Protein 4K78 (pdb70)

B-factor: mean 17.23, std 12.39, range [3.49, 92.91]

Structure (mmCIF, N/CA/C/O backbone):
data_4K78
#
_entry.id   4K78
#
_cell.length_a   61.821
_cell.length_b   61.821
_cell.length_c   97.446
_cell.angle_alpha   90.00
_cell.angle_beta   90.00
_cell.angle_gamma   120.00
#
_symmetry.space_group_name_H-M   'P 63 2 2'
#
loop_
_entity.id
_entity.type
_entity.pdbx_description
1 polymer 'Golgi-associated PDZ and coiled-coil motif-containing protein'
2 polymer 'iCAL36-QDTRL peptide'
3 water water
#
loop_
_atom_site.group_PDB
_atom_site.id
_atom_site.type_symbol
_atom_site.label_atom_id
_atom_site.label_alt_id
_atom_site.label_comp_id
_atom_site.label_asym_id
_atom_site.label_entity_id
_atom_site.label_seq_id
_atom_site.pdbx_PDB_ins_code
_atom_site.Cartn_x
_atom_site.Cartn_y
_atom_site.Cartn_z
_atom_site.occupancy
_atom_site.B_iso_or_equiv
_atom_site.auth_seq_id
_atom_site.auth_comp_id
_atom_site.auth_asym_id
_atom_site.auth_atom_id
_atom_site.pdbx_PDB_model_num
ATOM 1 N N . GLY A 1 1 ? 10.560 40.482 32.142 1.00 9.24 284 GLY A N 1
ATOM 2 C CA . GLY A 1 1 ? 9.472 39.828 31.434 1.00 9.07 284 GLY A CA 1
ATOM 3 C C . GLY A 1 1 ? 8.398 39.303 32.375 1.00 6.41 284 GLY A C 1
ATOM 4 O O . GLY A 1 1 ? 8.539 39.382 33.600 1.00 6.16 284 GLY A O 1
ATOM 5 N N . PRO A 1 2 ? 7.316 38.752 31.810 1.00 6.86 285 PRO A N 1
ATOM 6 C CA . PRO A 1 2 ? 6.191 38.320 32.639 1.00 5.06 285 PRO A CA 1
ATOM 7 C C . PRO A 1 2 ? 6.501 37.031 33.381 1.00 8.16 285 PRO A C 1
ATOM 8 O O . PRO A 1 2 ? 7.044 36.083 32.799 1.00 7.64 285 PRO A O 1
ATOM 12 N N . ILE A 1 3 ? 6.168 37.017 34.661 1.00 4.36 286 ILE A N 1
ATOM 13 C CA . ILE A 1 3 ? 6.265 35.814 35.473 1.00 4.74 286 ILE A CA 1
ATOM 14 C C . ILE A 1 3 ? 4.959 35.058 35.334 1.00 6.62 286 ILE A C 1
ATOM 15 O O . ILE A 1 3 ? 3.910 35.532 35.787 1.00 6.55 286 ILE A O 1
ATOM 20 N N . ARG A 1 4 ? 5.009 33.882 34.717 1.00 4.95 287 ARG A N 1
ATOM 21 C CA . ARG A 1 4 ? 3.797 33.077 34.553 1.00 5.18 287 ARG A CA 1
ATOM 22 C C . ARG A 1 4 ? 3.684 32.008 35.629 1.00 10.34 287 ARG A C 1
ATOM 23 O O . ARG A 1 4 ? 4.677 31.394 36.000 1.00 6.85 287 ARG A O 1
ATOM 31 N N . LYS A 1 5 ? 2.470 31.796 36.134 1.00 5.59 288 LYS A N 1
ATOM 32 C CA . LYS A 1 5 ? 2.227 30.698 37.060 1.00 3.91 288 LYS A CA 1
ATOM 33 C C . LYS A 1 5 ? 1.648 29.577 36.224 1.00 9.14 288 LYS A C 1
ATOM 34 O O . LYS A 1 5 ? 0.631 29.766 35.554 1.00 11.50 288 LYS A O 1
ATOM 40 N N . VAL A 1 6 ? 2.297 28.415 36.247 1.00 5.27 289 VAL A N 1
ATOM 41 C CA . VAL A 1 6 ? 1.938 27.334 35.327 1.00 6.45 289 VAL A CA 1
ATOM 42 C C . VAL A 1 6 ? 1.605 26.061 36.082 1.00 5.61 289 VAL A C 1
ATOM 43 O O . VAL A 1 6 ? 2.379 25.610 36.926 1.00 6.18 289 VAL A O 1
ATOM 47 N N . LEU A 1 7 ? 0.447 25.484 35.767 1.00 6.24 290 LEU A N 1
ATOM 48 C CA . LEU A 1 7 ? -0.034 24.295 36.443 1.00 7.87 290 LEU A CA 1
ATOM 49 C C . LEU A 1 7 ? 0.313 23.021 35.665 1.00 7.82 290 LEU A C 1
ATOM 50 O O . LEU A 1 7 ? 0.251 22.982 34.435 1.00 8.35 290 LEU A O 1
ATOM 55 N N . LEU A 1 8 ? 0.680 21.985 36.411 1.00 6.53 291 LEU A N 1
ATOM 56 C CA . LEU A 1 8 ? 1.020 20.696 35.831 1.00 8.69 291 LEU A CA 1
ATOM 57 C C . LEU A 1 8 ? 0.457 19.664 36.794 1.00 9.15 291 LEU A C 1
ATOM 58 O O . LEU A 1 8 ? 0.629 19.790 38.016 1.00 10.39 291 LEU A O 1
ATOM 63 N N . LEU A 1 9 ? -0.207 18.644 36.257 1.00 10.96 292 LEU A N 1
ATOM 64 C CA . LEU A 1 9 ? -0.708 17.558 37.082 1.00 13.97 292 LEU A CA 1
ATOM 65 C C . LEU A 1 9 ? 0.060 16.295 36.717 1.00 19.33 292 LEU A C 1
ATOM 66 O O . LEU A 1 9 ? 0.204 15.953 35.540 1.00 18.14 292 LEU A O 1
ATOM 71 N N . LYS A 1 10 ? 0.547 15.608 37.745 1.00 19.03 2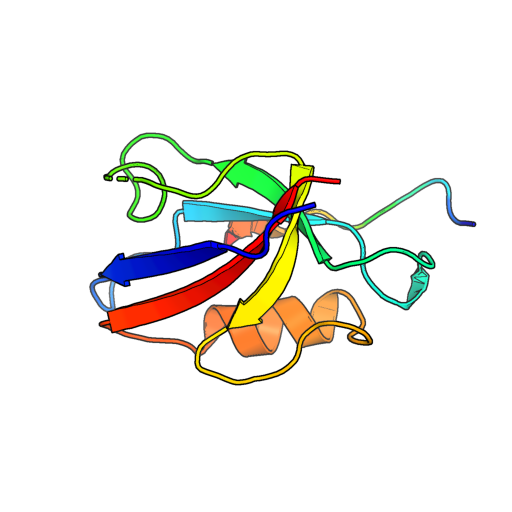93 LYS A N 1
ATOM 72 C CA . LYS A 1 10 ? 1.487 14.501 37.606 1.00 22.53 293 LYS A CA 1
ATOM 73 C C . LYS A 1 10 ? 0.932 13.316 38.416 1.00 25.47 293 LYS A C 1
ATOM 74 O O . LYS A 1 10 ? 0.477 13.507 39.544 1.00 20.10 293 LYS A O 1
ATOM 80 N N . GLU A 1 11 ? 0.941 12.112 37.845 1.00 19.90 294 GLU A N 1
ATOM 81 C CA . GLU A 1 11 ? 0.690 10.902 38.633 1.00 22.18 294 GLU A CA 1
ATOM 82 C C . GLU A 1 11 ? 1.981 10.516 39.345 1.00 23.70 294 GLU A C 1
ATOM 83 O O . GLU A 1 11 ? 3.061 10.920 38.927 1.00 21.41 294 GLU A O 1
ATOM 89 N N . ASP A 1 12 ? 1.887 9.720 40.408 1.00 21.47 295 ASP A N 1
ATOM 90 C CA . ASP A 1 12 ? 3.087 9.378 41.167 1.00 28.05 295 ASP A CA 1
ATOM 91 C C . ASP A 1 12 ? 4.091 8.566 40.352 1.00 20.65 295 ASP A C 1
ATOM 92 O O . ASP A 1 12 ? 5.287 8.634 40.603 1.00 31.17 295 ASP A O 1
ATOM 97 N N . HIS A 1 13 ? 3.608 7.810 39.371 1.00 21.98 296 HIS A N 1
ATOM 98 C CA . HIS A 1 13 ? 4.497 6.969 38.567 1.00 34.23 296 HIS A CA 1
ATOM 99 C C . HIS A 1 13 ? 5.132 7.725 37.398 1.00 34.84 296 HIS A C 1
ATOM 100 O O . HIS A 1 13 ? 5.872 7.143 36.603 1.00 33.37 296 HIS A O 1
ATOM 107 N N . GLU A 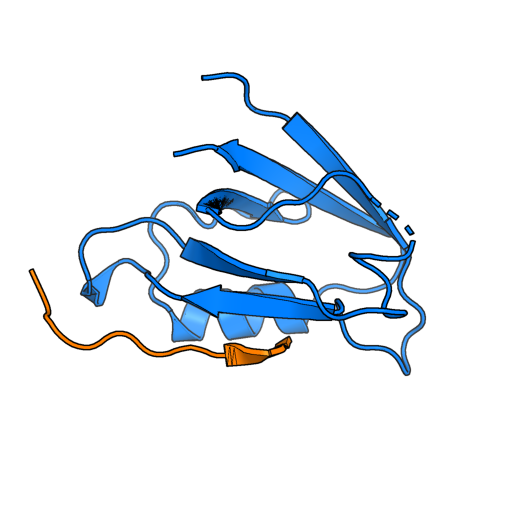1 14 ? 4.839 9.017 37.294 1.00 23.16 297 GLU A N 1
ATOM 108 C CA . GLU A 1 14 ? 5.346 9.822 36.190 1.00 19.04 297 GLU A CA 1
ATOM 109 C C . GLU A 1 14 ? 6.407 10.809 36.642 1.00 13.42 297 GLU A C 1
ATOM 110 O O . GLU A 1 14 ? 6.407 11.251 37.786 1.00 17.21 297 GLU A O 1
ATOM 116 N N . GLY A 1 15 ? 7.290 11.177 35.721 1.00 16.22 298 GLY A N 1
ATOM 117 C CA . GLY A 1 15 ? 8.195 12.287 35.950 1.00 18.85 298 GLY A CA 1
ATOM 118 C C . GLY A 1 15 ? 7.510 13.587 35.551 1.00 15.48 298 GLY A C 1
ATOM 119 O O . GLY A 1 15 ? 6.387 13.571 35.052 1.00 15.61 298 GLY A O 1
ATOM 120 N N . LEU A 1 16 ? 8.177 14.714 35.780 1.00 10.96 299 LEU A N 1
ATOM 121 C CA . LEU A 1 16 ? 7.665 16.014 35.334 1.00 11.04 299 LEU A CA 1
ATOM 122 C C . LEU A 1 16 ? 7.669 16.135 33.816 1.00 8.65 299 LEU A C 1
ATOM 123 O O . LEU A 1 16 ? 6.814 16.816 33.230 1.00 10.51 299 LEU A O 1
ATOM 128 N N . GLY A 1 17 ? 8.650 15.509 33.180 1.00 9.16 300 GLY A N 1
ATOM 129 C CA . GLY A 1 17 ? 8.803 15.600 31.735 1.00 10.82 300 GLY A CA 1
ATOM 130 C C . GLY A 1 17 ? 9.538 16.853 31.273 1.00 8.17 300 GLY A C 1
ATOM 131 O O . GLY A 1 17 ? 9.256 17.397 30.203 1.00 9.64 300 GLY A O 1
ATOM 132 N N . ILE A 1 18 ? 10.479 17.317 32.090 1.00 8.57 301 ILE A N 1
ATOM 133 C CA . ILE A 1 18 ? 11.340 18.430 31.706 1.00 5.45 301 ILE A CA 1
ATOM 134 C C . ILE A 1 18 ? 12.774 18.081 32.048 1.00 7.34 301 ILE A C 1
ATOM 135 O O . ILE A 1 18 ? 13.019 17.222 32.904 1.00 10.54 301 ILE A O 1
ATOM 140 N N . SER A 1 19 ? 13.716 18.721 31.362 1.00 7.05 302 SER A N 1
ATOM 141 C CA . SER A 1 19 ? 15.111 18.680 31.784 1.00 8.04 302 SER A CA 1
ATOM 142 C C . SER A 1 19 ? 15.495 20.086 32.213 1.00 8.83 302 SER A C 1
ATOM 143 O O . SER A 1 19 ? 15.008 21.060 31.646 1.00 9.09 302 SER A O 1
ATOM 146 N N . ILE A 1 20 ? 16.362 20.189 33.211 1.00 8.57 303 ILE A N 1
ATOM 147 C CA . ILE A 1 20 ? 16.824 21.496 33.665 1.00 7.74 303 ILE A CA 1
ATOM 148 C C . ILE A 1 20 ? 18.340 21.586 33.631 1.00 7.73 303 ILE A C 1
ATOM 149 O O . ILE A 1 20 ? 19.032 20.578 33.748 1.00 9.39 303 ILE A O 1
ATOM 154 N N . THR A 1 21 ? 18.836 22.807 33.478 1.00 7.34 304 THR A N 1
ATOM 155 C CA . THR A 1 21 ? 20.265 23.084 33.500 1.00 7.92 304 THR A CA 1
ATOM 15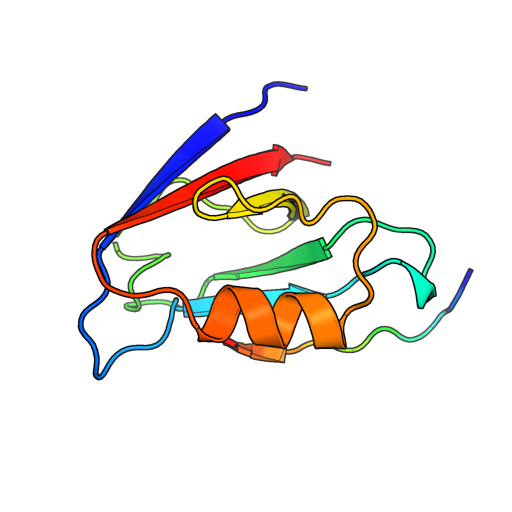6 C C . THR A 1 21 ? 20.467 24.381 34.279 1.00 11.86 304 THR A C 1
ATOM 157 O O . THR A 1 21 ? 19.515 24.912 34.844 1.00 12.34 304 THR A O 1
ATOM 161 N N . GLY A 1 22 ? 21.697 24.885 34.350 1.00 11.05 305 GLY A N 1
ATOM 162 C CA . GLY A 1 22 ? 21.942 26.118 35.078 1.00 11.54 305 GLY A CA 1
ATOM 163 C C . GLY A 1 22 ? 22.044 25.914 36.582 1.00 12.04 305 GLY A C 1
ATOM 164 O O . GLY A 1 22 ? 22.283 24.803 37.043 1.00 13.07 305 GLY A O 1
ATOM 165 N N . GLY A 1 23 ? 21.862 26.986 37.346 1.00 10.08 306 GLY A N 1
ATOM 166 C CA . GLY A 1 23 ? 22.026 26.922 38.787 1.00 10.70 306 GLY A CA 1
ATOM 167 C C . GLY A 1 23 ? 23.078 27.874 39.332 1.00 13.18 306 GLY A C 1
ATOM 168 O O . GLY A 1 23 ? 23.918 28.385 38.595 1.00 13.43 306 GLY A O 1
ATOM 169 N N . LYS A 1 24 ? 23.013 28.102 40.641 1.00 12.24 307 LYS A N 1
ATOM 170 C CA . LYS A 1 24 ? 23.857 29.071 41.323 1.00 17.90 307 LYS A CA 1
ATOM 171 C C . LYS A 1 24 ? 25.346 28.903 40.999 1.00 14.76 307 LYS A C 1
ATOM 172 O O . LYS A 1 24 ? 26.059 29.890 40.793 1.00 18.87 307 LYS A O 1
ATOM 178 N N . GLU A 1 25 ? 25.818 27.663 40.944 1.00 17.06 308 GLU A N 1
ATOM 179 C CA . GLU A 1 25 ? 27.246 27.436 40.720 1.00 19.00 308 GLU A CA 1
ATOM 180 C C . GLU A 1 25 ? 27.714 27.914 39.340 1.00 23.39 308 GLU A C 1
ATOM 181 O O . GLU A 1 25 ? 28.916 28.041 39.096 1.00 24.43 308 GLU A O 1
ATOM 187 N N . HIS A 1 26 ? 26.762 28.198 38.450 1.00 19.46 309 HIS A N 1
ATOM 188 C CA . HIS A 1 26 ? 27.066 28.720 37.117 1.00 21.06 309 HIS A CA 1
ATOM 189 C C . HIS A 1 26 ? 26.663 30.180 36.954 1.00 18.46 309 HIS A C 1
ATOM 190 O O . HIS A 1 26 ? 26.801 30.752 35.871 1.00 21.85 309 HIS A O 1
ATOM 197 N N . GLY A 1 27 ? 26.146 30.774 38.020 1.00 19.52 310 GLY A N 1
ATOM 198 C CA . GLY A 1 27 ? 25.783 32.176 37.998 1.00 19.94 310 GLY A CA 1
ATOM 199 C C . GLY A 1 27 ? 24.525 32.454 37.201 1.00 20.27 310 GLY A C 1
ATOM 200 O O . GLY A 1 27 ? 24.276 33.592 36.794 1.00 20.21 310 GLY A O 1
ATOM 201 N N . VAL A 1 28 ? 23.721 31.418 36.974 1.00 13.26 311 VAL A N 1
ATOM 202 C CA . VAL A 1 28 ? 22.482 31.602 36.222 1.00 14.10 311 VAL A CA 1
ATOM 203 C C . VAL A 1 28 ? 21.315 30.919 36.939 1.00 12.52 311 VAL A C 1
ATOM 204 O O . VAL A 1 28 ? 21.525 30.075 37.807 1.00 11.68 311 VAL A O 1
ATOM 208 N N . PRO A 1 29 ? 20.075 31.274 36.566 1.00 14.19 312 PRO A N 1
ATOM 209 C CA . PRO A 1 29 ? 18.920 30.594 37.165 1.00 12.57 312 PRO A CA 1
ATOM 210 C C . PRO A 1 29 ? 18.884 29.118 36.790 1.00 7.90 312 PRO A C 1
ATOM 211 O O . PRO A 1 29 ? 19.654 28.657 35.942 1.00 10.09 312 PRO A O 1
ATOM 215 N N . ILE A 1 30 ? 17.976 28.388 37.428 1.00 6.12 313 ILE A N 1
ATOM 216 C CA . ILE A 1 30 ? 17.608 27.062 36.976 1.00 5.20 313 ILE A CA 1
ATOM 217 C C . ILE A 1 30 ? 16.824 27.259 35.676 1.00 8.17 313 ILE A C 1
ATOM 218 O O . ILE A 1 30 ? 15.798 27.940 35.671 1.00 7.10 313 ILE A O 1
ATOM 223 N N . LEU A 1 31 ? 17.303 26.677 34.576 1.00 5.70 314 LEU A N 1
ATOM 224 C CA . LEU A 1 31 ? 16.687 26.936 33.261 1.00 4.84 314 LEU A CA 1
ATOM 225 C C . LEU A 1 31 ? 16.122 25.653 32.672 1.00 6.57 314 LEU A C 1
ATOM 226 O O . LEU A 1 31 ? 16.722 24.600 32.804 1.00 7.63 314 LEU A O 1
ATOM 231 N N . ILE A 1 32 ? 14.959 25.730 32.036 1.00 4.75 315 ILE A N 1
ATOM 232 C CA . ILE A 1 32 ? 14.431 24.565 31.320 1.00 5.70 315 ILE A CA 1
ATOM 233 C C . ILE A 1 32 ? 15.191 24.336 30.009 1.00 6.79 315 ILE A C 1
ATOM 234 O O . ILE A 1 32 ? 15.257 25.222 29.148 1.00 6.95 315 ILE A O 1
ATOM 239 N N . SER A 1 33 ? 15.758 23.140 29.854 1.00 7.05 316 SER A N 1
ATOM 240 C CA . SER A 1 33 ? 16.520 22.813 28.634 1.00 6.75 316 SER A CA 1
ATOM 241 C C . SER A 1 33 ? 15.762 21.922 27.644 1.00 9.47 316 SER A C 1
ATOM 242 O O . SER A 1 33 ? 16.144 21.829 26.469 1.00 13.13 316 SER A O 1
ATOM 245 N N . ALA A 1 34 ? 14.708 21.254 28.105 1.00 8.37 317 ALA A N 1
ATOM 246 C CA . ALA A 1 34 ? 13.940 20.365 27.232 1.00 6.22 317 ALA A CA 1
ATOM 247 C C . ALA A 1 34 ? 12.574 20.111 27.824 1.00 9.67 317 ALA A C 1
ATOM 248 O O . ALA A 1 34 ? 12.426 20.076 29.039 1.00 9.06 317 ALA A O 1
ATOM 250 N N . ILE A 1 35 ? 11.585 19.935 26.953 1.00 5.10 318 ILE A N 1
ATOM 251 C CA . ILE A 1 35 ? 10.256 19.477 27.350 1.00 6.92 318 ILE A CA 1
ATOM 252 C C . ILE A 1 35 ? 10.014 18.159 26.623 1.00 13.25 318 ILE A C 1
ATOM 253 O O . ILE A 1 35 ? 10.065 18.105 25.393 1.00 13.55 318 ILE A O 1
ATOM 258 N N . HIS A 1 36 ? 9.793 17.085 27.376 1.00 7.58 319 HIS A N 1
ATOM 259 C CA . HIS A 1 36 ? 9.744 15.756 26.746 1.00 9.66 319 HIS A CA 1
ATOM 260 C C . HIS A 1 36 ? 8.348 15.358 26.260 1.00 14.01 319 HIS A C 1
ATOM 261 O O . HIS A 1 36 ? 7.380 15.380 27.009 1.00 12.41 319 HIS A O 1
ATOM 268 N N . PRO A 1 37 ? 8.247 14.995 24.973 1.00 16.26 320 PRO A N 1
ATOM 269 C CA . PRO A 1 37 ? 6.944 14.717 24.361 1.00 15.28 320 PRO A CA 1
ATOM 270 C C . PRO A 1 37 ? 6.137 13.660 25.101 1.00 13.76 320 PRO A C 1
ATOM 271 O O . PRO A 1 37 ? 6.660 12.596 25.464 1.00 19.09 320 PRO A O 1
ATOM 275 N N . GLY A 1 38 ? 4.864 13.957 25.336 1.00 16.36 321 GLY A N 1
ATOM 276 C CA . GLY A 1 38 ? 3.964 12.981 25.916 1.00 16.46 321 GLY A CA 1
ATOM 277 C C . GLY A 1 38 ? 3.922 12.959 27.432 1.00 18.79 321 GLY A C 1
ATOM 278 O O . GLY A 1 38 ? 2.997 12.398 28.003 1.00 19.40 321 GLY A O 1
ATOM 279 N N . GLN A 1 39 ? 4.909 13.574 28.085 1.00 15.42 322 GLN A N 1
ATOM 280 C CA . GLN A 1 39 ? 4.957 13.610 29.547 1.00 13.31 322 GLN A CA 1
ATOM 281 C C . GLN A 1 39 ? 4.181 14.821 30.093 1.00 10.69 322 GLN A C 1
ATOM 282 O O . GLN A 1 39 ? 3.673 15.624 29.307 1.00 10.12 322 GLN A O 1
ATOM 288 N N . PRO A 1 40 ? 4.047 14.931 31.430 1.00 12.48 323 PRO A N 1
ATOM 289 C CA . PRO A 1 40 ? 3.122 15.934 31.972 1.00 12.27 323 PRO A CA 1
ATOM 290 C C . PRO A 1 40 ? 3.381 17.378 31.526 1.00 9.26 323 PRO A C 1
ATOM 291 O O . PRO A 1 40 ? 2.419 18.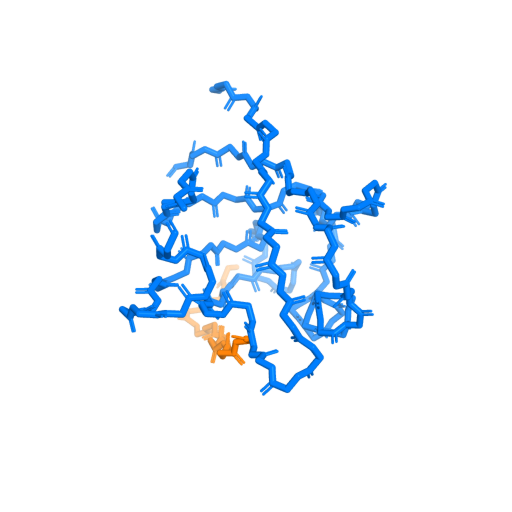065 31.192 1.00 10.70 323 PRO A O 1
ATOM 295 N N . ALA A 1 41 ? 4.623 17.850 31.531 1.00 10.52 324 ALA A N 1
ATOM 296 C CA . ALA A 1 41 ? 4.852 19.239 31.076 1.00 10.33 324 ALA A CA 1
ATOM 297 C C . ALA A 1 41 ? 4.324 19.490 29.650 1.00 10.62 324 ALA A C 1
ATOM 298 O O . ALA A 1 41 ? 3.694 20.521 29.367 1.00 8.00 324 ALA A O 1
ATOM 300 N N . ASP A 1 42 ? 4.595 18.553 28.750 1.00 9.62 325 ASP A N 1
ATOM 301 C CA . ASP A 1 42 ? 4.119 18.651 27.371 1.00 9.18 325 ASP A CA 1
ATOM 302 C C . ASP A 1 42 ? 2.591 18.58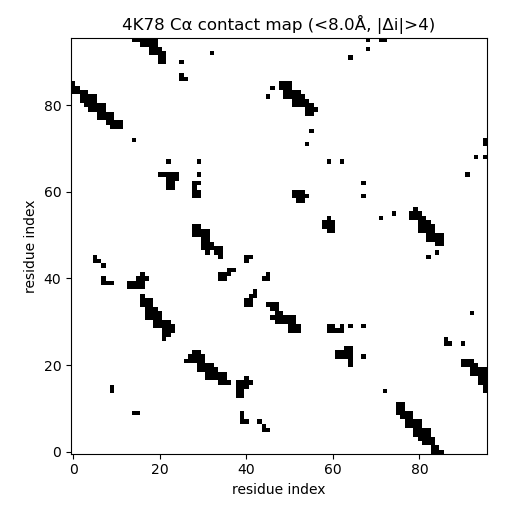6 27.324 1.00 11.55 325 ASP A C 1
ATOM 303 O O . ASP A 1 42 ? 1.949 19.404 26.656 1.00 11.02 325 ASP A O 1
ATOM 308 N N . ARG A 1 43 ? 2.009 17.621 28.035 1.00 9.25 326 ARG A N 1
ATOM 309 C CA . ARG A 1 43 ? 0.558 17.432 27.998 1.00 13.31 326 ARG A CA 1
ATOM 310 C C . ARG A 1 43 ? -0.181 18.645 28.569 1.00 13.11 326 ARG A C 1
ATOM 311 O O . ARG A 1 43 ? -1.167 19.114 28.003 1.00 12.08 326 ARG A O 1
ATOM 329 N N . GLY A 1 45 ? 1.055 21.788 29.214 1.00 6.55 328 GLY A N 1
ATOM 330 C CA . GLY A 1 45 ? 1.398 23.039 28.561 1.00 10.25 328 GLY A CA 1
ATOM 331 C C . GLY A 1 45 ? 1.869 24.169 29.472 1.00 7.02 328 GLY A C 1
ATOM 332 O O . GLY A 1 45 ? 1.725 24.117 30.698 1.00 7.57 328 GLY A O 1
ATOM 333 N N . GLY A 1 46 ? 2.448 25.189 28.854 1.00 6.02 329 GLY A N 1
ATOM 334 C CA . GLY A 1 46 ? 2.733 26.424 29.575 1.00 6.66 329 GLY A CA 1
ATOM 335 C C . GLY A 1 46 ? 4.189 26.634 29.917 1.00 7.35 329 GLY A C 1
ATOM 336 O O . GLY A 1 46 ? 4.574 27.738 30.278 1.00 9.29 329 GLY A O 1
ATOM 337 N N . LEU A 1 47 ? 4.997 25.583 29.810 1.00 3.94 330 LEU A N 1
ATOM 338 C CA . LEU A 1 47 ? 6.429 25.703 30.090 1.00 5.35 330 LEU A CA 1
ATOM 339 C C . LEU A 1 47 ? 7.167 25.709 28.758 1.00 17.30 330 LEU A C 1
ATOM 340 O O . LEU A 1 47 ? 6.711 25.088 27.801 1.00 28.01 330 LEU A O 1
ATOM 345 N N A HIS A 1 48 ? 8.302 26.372 28.699 0.52 5.58 331 HIS A N 1
ATOM 346 N N B HIS A 1 48 ? 8.295 26.437 28.699 0.48 5.48 331 HIS A N 1
ATOM 347 C CA A HIS A 1 48 ? 9.040 26.317 27.465 0.52 6.77 331 HIS A CA 1
ATOM 348 C CA B HIS A 1 48 ? 9.037 26.791 27.459 0.48 6.64 331 HIS A CA 1
ATOM 349 C C A HIS A 1 48 ? 10.511 26.366 27.742 0.52 8.39 331 HIS A C 1
ATOM 350 C C B HIS A 1 48 ? 10.544 26.561 27.687 0.48 8.32 331 HIS A C 1
ATOM 351 O O A HIS A 1 48 ? 10.962 26.808 28.797 0.52 7.44 331 HIS A O 1
ATOM 352 O O B HIS A 1 48 ? 11.062 26.991 28.717 0.48 8.20 331 HIS A O 1
ATOM 365 N N . VAL A 1 49 ? 11.250 25.886 26.767 1.00 7.89 332 VAL A N 1
ATOM 366 C CA . VAL A 1 49 ? 12.711 25.844 26.857 1.00 7.79 332 VAL A CA 1
ATOM 367 C C . VAL A 1 49 ? 13.244 27.271 26.993 1.00 7.84 332 VAL A C 1
ATOM 368 O O . VAL A 1 49 ? 12.741 28.196 26.346 1.00 8.13 332 VAL A O 1
ATOM 372 N N . GLY A 1 50 ? 14.255 27.467 27.838 1.00 5.40 333 GLY A N 1
ATOM 373 C CA . GLY A 1 50 ? 14.755 28.797 28.116 1.00 8.94 333 GLY A CA 1
ATOM 374 C C . GLY A 1 50 ? 14.052 29.543 29.243 1.00 5.51 333 GLY A C 1
ATOM 375 O O . GLY A 1 50 ? 14.517 30.599 29.660 1.00 9.16 333 GLY A O 1
ATOM 376 N N . ASP A 1 51 ? 12.950 28.991 29.751 1.00 5.30 334 ASP A N 1
ATOM 377 C CA . ASP A 1 51 ? 12.318 29.534 30.956 1.00 6.14 334 ASP A CA 1
ATOM 378 C C . ASP A 1 51 ? 13.242 29.366 32.167 1.00 6.13 334 ASP A C 1
ATOM 379 O O . ASP A 1 51 ? 13.817 28.295 32.381 1.00 6.55 334 ASP A O 1
ATOM 384 N N . ALA A 1 52 ? 13.362 30.417 32.961 1.00 4.85 335 ALA A N 1
ATOM 385 C CA . ALA A 1 52 ? 13.961 30.305 34.278 1.00 4.22 335 ALA A CA 1
ATOM 386 C C . ALA A 1 52 ? 12.861 29.903 35.255 1.00 6.43 335 ALA A C 1
ATOM 387 O O . ALA A 1 52 ? 11.804 30.525 35.296 1.00 5.07 335 ALA A O 1
ATOM 389 N N . ILE A 1 53 ? 13.110 28.869 36.052 1.00 4.87 336 ILE A N 1
ATOM 390 C CA . ILE A 1 53 ? 12.131 28.472 37.059 1.00 5.40 336 ILE A CA 1
ATOM 391 C C . ILE A 1 53 ? 12.432 29.250 38.326 1.00 7.73 336 ILE A C 1
ATOM 392 O O . ILE A 1 53 ? 13.461 29.033 38.970 1.00 7.11 336 ILE A O 1
ATOM 397 N N . LEU A 1 54 ? 11.554 30.190 38.661 1.00 4.39 337 LEU A N 1
ATOM 398 C CA . LEU A 1 54 ? 11.759 31.026 39.847 1.00 5.01 337 LEU A CA 1
ATOM 399 C C . LEU A 1 54 ? 11.289 30.349 41.137 1.00 8.36 337 LEU A C 1
ATOM 400 O O . LEU A 1 54 ? 11.843 30.597 42.212 1.00 7.33 337 LEU A O 1
ATOM 405 N N . ALA A 1 55 ? 10.249 29.535 41.031 1.00 7.30 338 ALA A N 1
ATOM 406 C CA . ALA A 1 55 ? 9.695 28.826 42.185 1.00 6.75 338 ALA A CA 1
ATOM 407 C C . ALA A 1 55 ? 8.888 27.627 41.717 1.00 7.98 338 ALA A C 1
ATOM 408 O O . ALA A 1 55 ? 8.395 27.603 40.572 1.00 6.96 338 ALA A O 1
ATOM 410 N N . VAL A 1 56 ? 8.740 26.648 42.609 1.00 5.00 339 VAL A N 1
ATOM 411 C CA . VAL A 1 56 ? 7.860 25.506 42.383 1.00 5.05 339 VAL A CA 1
ATOM 412 C C . VAL A 1 56 ? 7.104 25.203 43.692 1.00 6.75 339 VAL A C 1
ATOM 413 O O . VAL A 1 56 ? 7.710 25.030 44.757 1.00 8.17 339 VAL A O 1
ATOM 417 N N . ASN A 1 57 ? 5.780 25.191 43.617 1.00 6.52 340 ASN A N 1
ATOM 418 C CA . ASN A 1 57 ? 4.948 24.996 44.817 1.00 9.81 340 ASN A CA 1
ATOM 419 C C . ASN A 1 57 ? 5.325 25.964 45.952 1.00 8.57 340 ASN A C 1
ATOM 420 O O . ASN A 1 57 ? 5.332 25.612 47.138 1.00 10.23 340 ASN A O 1
ATOM 425 N N . GLY A 1 58 ? 5.636 27.195 45.560 1.00 12.72 341 GLY A N 1
ATOM 426 C CA . GLY A 1 58 ? 5.944 28.251 46.513 1.00 13.94 341 GLY A CA 1
ATOM 427 C C . GLY A 1 58 ? 7.368 28.211 47.048 1.00 15.78 341 GLY A C 1
ATOM 428 O O . GLY A 1 58 ? 7.779 29.103 47.785 1.00 15.22 341 GLY A O 1
ATOM 429 N N . VAL A 1 59 ? 8.125 27.187 46.670 1.00 11.37 342 VAL A N 1
ATOM 430 C CA . VAL A 1 59 ? 9.524 27.084 47.073 1.00 9.22 342 VAL A CA 1
ATOM 431 C C . VAL A 1 59 ? 10.435 27.810 46.080 1.00 10.82 342 VAL A C 1
ATOM 432 O O . VAL A 1 59 ? 10.463 27.485 44.889 1.00 11.26 342 VAL A O 1
ATOM 436 N N . ASN A 1 60 ? 11.188 28.784 46.593 1.00 7.89 343 ASN A N 1
ATOM 437 C CA . ASN A 1 60 ? 12.035 29.654 45.778 1.00 9.11 343 ASN A CA 1
ATOM 438 C C . ASN A 1 60 ? 13.233 28.886 45.223 1.00 11.89 343 ASN A C 1
ATOM 439 O O . ASN A 1 60 ? 13.969 28.264 45.998 1.00 13.18 343 ASN A O 1
ATOM 444 N N . LEU A 1 61 ? 13.437 28.927 43.902 1.00 8.40 344 LEU A N 1
ATOM 445 C CA . LEU A 1 61 ? 14.599 28.297 43.268 1.00 9.66 344 LEU A CA 1
ATOM 446 C C . LEU A 1 61 ? 15.626 29.322 42.772 1.00 13.25 344 LEU A C 1
ATOM 447 O O . LEU A 1 61 ? 16.593 28.962 42.113 1.00 14.01 344 LEU A O 1
ATOM 452 N N . ARG A 1 62 ? 15.414 30.597 43.078 1.00 14.71 345 ARG A N 1
ATOM 453 C CA . ARG A 1 62 ? 16.254 31.651 42.501 1.00 18.74 345 ARG A CA 1
ATOM 454 C C . ARG A 1 62 ? 17.755 31.528 42.762 1.00 26.38 345 ARG A C 1
ATOM 455 O O . ARG A 1 62 ? 18.564 31.788 41.871 1.00 37.45 345 ARG A O 1
ATOM 463 N N A ASP A 1 63 ? 18.126 31.131 43.975 0.50 19.88 346 ASP A N 1
ATOM 464 N N B ASP A 1 63 ? 18.132 31.134 43.972 0.50 20.01 346 ASP A N 1
ATOM 465 C CA A ASP A 1 63 ? 19.540 31.072 44.343 0.50 21.99 346 ASP A CA 1
ATOM 466 C CA B ASP A 1 63 ? 19.553 31.061 44.307 0.50 21.58 346 ASP A CA 1
ATOM 467 C C A ASP A 1 63 ? 19.988 29.643 44.656 0.50 18.61 346 ASP A C 1
ATOM 468 C C B ASP A 1 63 ? 19.997 29.642 44.641 0.50 18.60 346 ASP A C 1
ATOM 469 O O A ASP A 1 63 ? 20.884 29.432 45.470 0.50 20.50 346 ASP A O 1
ATOM 470 O O B ASP A 1 63 ? 20.896 29.439 45.455 0.50 20.48 346 ASP A O 1
ATOM 479 N N . THR A 1 64 ? 19.368 28.660 44.008 1.00 16.61 347 THR A N 1
ATOM 480 C CA . THR A 1 64 ? 19.677 27.253 44.292 1.00 12.19 347 THR A CA 1
ATOM 481 C C . THR A 1 64 ? 20.785 26.739 43.398 1.00 14.39 347 THR A C 1
ATOM 482 O O . THR A 1 64 ? 20.885 27.136 42.238 1.00 15.42 347 THR A O 1
ATOM 486 N N . LYS A 1 65 ? 21.613 25.846 43.933 1.00 10.78 348 LYS A N 1
ATOM 487 C CA . LYS A 1 65 ? 22.567 25.098 43.116 1.00 11.42 348 LYS A CA 1
ATOM 488 C C . LYS A 1 65 ? 21.800 24.042 42.313 1.00 9.66 348 LYS A C 1
ATOM 489 O O . LYS A 1 65 ? 20.673 23.678 42.661 1.00 9.71 348 LYS A O 1
ATOM 495 N N . HIS A 1 66 ? 22.400 23.548 41.235 1.00 10.25 349 HIS A N 1
ATOM 496 C CA . HIS A 1 66 ? 21.698 22.591 40.370 1.00 9.35 349 HIS A CA 1
ATOM 497 C C . HIS A 1 66 ? 21.132 21.383 41.129 1.00 9.92 349 HIS A C 1
ATOM 498 O O . HIS A 1 66 ? 19.962 21.031 40.965 1.00 7.14 349 HIS A O 1
ATOM 505 N N . LYS A 1 67 ? 21.956 20.751 41.962 1.00 10.40 350 LYS A N 1
ATOM 506 C CA . LYS A 1 67 ? 21.530 19.529 42.637 1.00 11.42 350 LYS A CA 1
ATOM 507 C C . LYS A 1 67 ? 20.402 19.782 43.630 1.00 10.28 350 LYS A C 1
ATOM 508 O O . LYS A 1 67 ? 19.523 18.943 43.797 1.00 11.02 350 LYS A O 1
ATOM 514 N N . GLU A 1 68 ? 20.437 20.943 44.282 1.00 9.12 351 GLU A N 1
ATOM 515 C CA . GLU A 1 68 ? 19.385 21.387 45.189 1.00 12.79 351 GLU A CA 1
ATOM 516 C C . GLU A 1 68 ? 18.047 21.476 44.459 1.00 10.31 351 GLU A C 1
ATOM 517 O O . GLU A 1 68 ? 16.996 21.077 44.977 1.00 9.78 351 GLU A O 1
ATOM 523 N N . ALA A 1 69 ? 18.082 22.058 43.270 1.00 9.89 352 ALA A N 1
ATOM 524 C CA . ALA A 1 69 ? 16.865 22.216 42.475 1.00 8.70 352 ALA A CA 1
ATOM 525 C C . ALA A 1 69 ? 16.342 20.859 42.033 1.00 6.20 352 ALA A C 1
ATOM 526 O O . ALA A 1 69 ? 15.136 20.615 42.057 1.00 8.54 352 ALA A O 1
ATOM 528 N N . VAL A 1 70 ? 17.250 19.967 41.635 1.00 7.54 353 VAL A N 1
ATOM 529 C CA . VAL A 1 70 ? 16.850 18.614 41.259 1.00 9.66 353 VAL A CA 1
ATOM 530 C C . VAL A 1 70 ? 16.109 17.948 42.421 1.00 9.90 353 VAL A C 1
ATOM 531 O O . VAL A 1 70 ? 15.059 17.352 42.228 1.00 9.23 353 VAL A O 1
ATOM 535 N N . THR A 1 71 ? 16.660 18.060 43.624 1.00 8.90 354 THR A N 1
ATOM 536 C CA . THR A 1 71 ? 16.005 17.504 44.814 1.00 7.02 354 THR A CA 1
ATOM 537 C C . THR A 1 71 ? 14.596 18.064 45.041 1.00 8.26 354 THR A C 1
ATOM 538 O O . THR A 1 71 ? 13.625 17.309 45.160 1.00 10.08 354 THR A O 1
ATOM 542 N N . ILE A 1 72 ? 14.482 19.385 45.099 1.00 6.82 355 ILE A N 1
ATOM 543 C CA . ILE A 1 72 ? 13.188 20.018 45.350 1.00 9.07 355 ILE A CA 1
ATOM 544 C C . ILE A 1 72 ? 12.161 19.646 44.271 1.00 6.57 355 ILE A C 1
ATOM 545 O O . ILE A 1 72 ? 11.030 19.238 44.574 1.00 6.92 355 ILE A O 1
ATOM 550 N N . LEU A 1 73 ? 12.556 19.812 43.011 1.00 9.29 356 LEU A N 1
ATOM 551 C CA . LEU A 1 73 ? 11.677 19.491 41.894 1.00 10.50 356 LEU A CA 1
ATOM 552 C C . LEU A 1 73 ? 11.226 18.036 41.930 1.00 12.21 356 LEU A C 1
ATOM 553 O O . LEU A 1 73 ? 10.050 17.744 41.711 1.00 11.50 356 LEU A O 1
ATOM 558 N N . SER A 1 74 ? 12.154 17.127 42.226 1.00 9.39 357 SER A N 1
ATOM 559 C CA . SER A 1 74 ? 11.843 15.696 42.176 1.00 13.49 357 SER A CA 1
ATOM 560 C C . SER A 1 74 ? 10.923 15.247 43.317 1.00 19.04 357 SER A C 1
ATOM 561 O O . SER A 1 74 ? 10.365 14.145 43.289 1.00 15.82 357 SER A O 1
ATOM 564 N N . GLN A 1 75 ? 10.769 16.100 44.322 1.00 13.58 358 GLN A N 1
ATOM 565 C CA . GLN A 1 75 ? 9.969 15.758 45.493 1.00 12.63 358 GLN A CA 1
ATOM 566 C C . GLN A 1 75 ? 8.536 16.275 45.415 1.00 16.43 358 GLN A C 1
ATOM 567 O O . GLN A 1 75 ? 7.714 15.967 46.279 1.00 15.05 358 GLN A O 1
ATOM 573 N N . GLN A 1 76 ? 8.234 17.059 44.380 1.00 10.90 359 GLN A N 1
ATOM 574 C CA . GLN A 1 76 ? 6.880 17.596 44.210 1.00 10.83 359 GLN A CA 1
ATOM 575 C C . GLN A 1 76 ? 5.963 16.527 43.620 1.00 16.04 359 GLN A C 1
ATOM 576 O O . GLN A 1 76 ? 6.388 15.751 42.773 1.00 16.25 359 GLN A O 1
ATOM 582 N N . ARG A 1 77 ? 4.714 16.487 44.082 1.00 15.53 360 ARG A N 1
ATOM 583 C CA . ARG A 1 77 ? 3.764 15.480 43.618 1.00 14.50 360 ARG A CA 1
ATOM 584 C C . ARG A 1 77 ? 2.389 16.051 43.319 1.00 16.47 360 ARG A C 1
ATOM 585 O O . ARG A 1 77 ? 1.968 17.042 43.921 1.00 17.74 360 ARG A O 1
ATOM 593 N N . GLY A 1 78 ? 1.685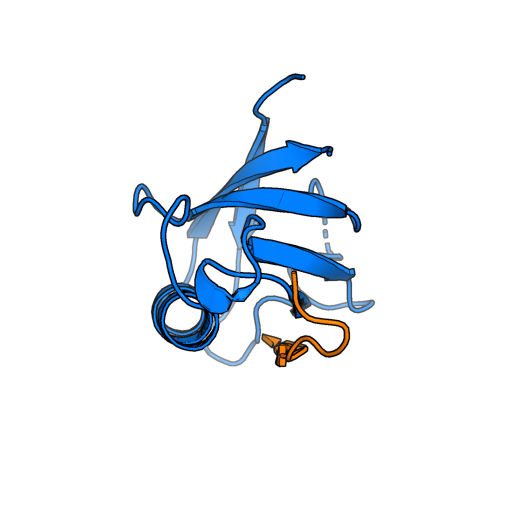 15.411 42.387 1.00 16.32 361 GLY A N 1
ATOM 594 C CA . GLY A 1 78 ? 0.289 15.730 42.154 1.00 13.02 361 GLY A CA 1
ATOM 595 C C . GLY A 1 78 ? 0.076 17.013 41.379 1.00 15.65 361 GLY A C 1
ATOM 596 O O . GLY A 1 78 ? 0.519 17.127 40.252 1.00 19.30 361 GLY A O 1
ATOM 597 N N . GLU A 1 79 ? -0.602 17.974 41.994 1.00 17.66 362 GLU A N 1
ATOM 598 C CA . GLU A 1 79 ? -0.864 19.265 41.366 1.00 25.49 362 GLU A CA 1
ATOM 599 C C . GLU A 1 79 ? 0.294 20.200 41.673 1.00 22.58 362 GLU A C 1
ATOM 600 O O . GLU A 1 79 ? 0.505 20.565 42.825 1.00 23.35 362 GLU A O 1
ATOM 606 N N . ILE A 1 80 ? 1.047 20.588 40.645 1.00 12.93 363 ILE A N 1
ATOM 607 C CA . ILE A 1 80 ? 2.286 21.330 40.849 1.00 8.05 363 ILE A CA 1
ATOM 608 C C . ILE A 1 80 ? 2.242 22.688 40.145 1.00 11.39 363 ILE A C 1
ATOM 609 O O . ILE A 1 80 ? 1.900 22.754 38.980 1.00 11.59 363 ILE A O 1
ATOM 614 N N . GLU A 1 81 ? 2.587 23.760 40.860 1.00 7.32 364 GLU A N 1
ATOM 615 C CA . GLU A 1 81 ? 2.566 25.102 40.282 1.00 6.05 364 GLU A CA 1
ATOM 616 C C . GLU A 1 81 ? 3.973 25.640 40.142 1.00 9.39 364 GLU A C 1
ATOM 617 O O . GLU A 1 81 ? 4.692 25.768 41.139 1.00 11.83 364 GLU A O 1
ATOM 623 N N . PHE A 1 82 ? 4.356 25.974 38.912 1.00 6.02 365 PHE A N 1
ATOM 624 C CA . PHE A 1 82 ? 5.657 26.560 38.651 1.00 5.87 365 PHE A CA 1
ATOM 625 C C . PHE A 1 82 ? 5.454 28.057 38.506 1.00 8.82 365 PHE A C 1
ATOM 626 O O . PHE A 1 82 ? 4.396 28.501 38.070 1.00 10.02 365 PHE A O 1
ATOM 634 N N . GLU A 1 83 ? 6.462 28.838 38.869 1.00 5.32 366 GLU A N 1
ATOM 635 C CA . GLU A 1 83 ? 6.499 30.241 38.501 1.00 4.09 366 GLU A CA 1
ATOM 636 C C . GLU A 1 83 ? 7.758 30.403 37.646 1.00 4.82 366 GLU A C 1
ATOM 637 O O . GLU A 1 83 ? 8.870 30.088 38.091 1.00 5.80 366 GLU A O 1
ATOM 643 N N . VAL A 1 84 ? 7.569 30.853 36.408 1.00 4.37 367 VAL A N 1
ATOM 644 C CA . VAL A 1 84 ? 8.640 30.894 35.424 1.00 3.80 367 VAL A CA 1
ATOM 645 C C . VAL A 1 84 ? 8.679 32.229 34.703 1.00 5.44 367 VAL A C 1
ATOM 646 O O . VAL A 1 84 ? 7.671 32.909 34.571 1.00 7.03 367 VAL A O 1
ATOM 650 N N . VAL A 1 85 ? 9.853 32.587 34.212 1.00 4.86 368 VAL A N 1
ATOM 651 C CA . VAL A 1 85 ? 9.985 33.754 33.346 1.00 3.57 368 VAL A CA 1
ATOM 652 C C . VAL A 1 85 ? 10.953 33.406 32.215 1.00 4.28 368 VAL A C 1
ATOM 653 O O . VAL A 1 85 ? 12.028 32.855 32.455 1.00 5.02 368 VAL A O 1
ATOM 657 N N . TYR A 1 86 ? 10.556 33.704 30.983 1.00 4.65 369 TYR A N 1
ATOM 658 C CA . TYR A 1 86 ? 11.433 33.419 29.850 1.00 7.49 369 TYR A CA 1
ATOM 659 C C . TYR A 1 86 ? 12.625 34.383 29.848 1.00 11.26 369 TYR A C 1
ATOM 660 O O . TYR A 1 86 ? 12.447 35.596 29.990 1.00 8.60 369 TYR A O 1
ATOM 669 N N . VAL A 1 87 ? 13.833 33.844 29.686 1.00 7.17 370 VAL A N 1
ATOM 670 C CA . VAL A 1 87 ? 15.043 34.662 29.686 1.00 10.75 370 VAL A CA 1
ATOM 671 C C . VAL A 1 87 ? 15.753 34.697 28.323 1.00 15.60 370 VAL A C 1
ATOM 672 O O . VAL A 1 87 ? 15.841 33.671 27.644 1.00 14.14 370 VAL A O 1
ATOM 676 N N . ALA B 2 1 ? 32.141 32.362 35.368 1.00 38.04 1 ALA B N 1
ATOM 677 C CA . ALA B 2 1 ? 31.206 31.742 34.434 1.00 39.24 1 ALA B CA 1
ATOM 678 C C . ALA B 2 1 ? 31.740 30.405 33.933 1.00 34.58 1 ALA B C 1
ATOM 679 O O . ALA B 2 1 ? 32.852 30.327 33.425 1.00 26.27 1 ALA B O 1
ATOM 681 N N . ASN B 2 2 ? 30.940 29.354 34.073 1.00 38.63 2 ASN B N 1
ATOM 682 C CA . ASN B 2 2 ? 31.389 28.012 33.711 1.00 34.92 2 ASN B CA 1
ATOM 683 C C . ASN B 2 2 ? 30.960 27.596 32.310 1.00 34.40 2 ASN B C 1
ATOM 684 O O . ASN B 2 2 ? 29.852 27.896 31.876 1.00 35.98 2 ASN B O 1
ATOM 689 N N . SER B 2 3 ? 31.845 26.908 31.602 1.00 36.83 3 SER B N 1
ATOM 690 C CA . SER B 2 3 ? 31.543 26.477 30.245 1.00 40.96 3 SER B CA 1
ATOM 691 C C . SER B 2 3 ? 30.646 25.240 30.260 1.00 39.12 3 SER B C 1
ATOM 692 O O . SER B 2 3 ? 29.928 24.973 29.290 1.00 43.94 3 SER B O 1
ATOM 695 N N . ARG B 2 4 ? 30.681 24.465 31.337 1.00 30.80 4 ARG B N 1
ATOM 696 C CA . ARG B 2 4 ? 30.004 23.190 31.401 1.00 34.53 4 ARG B CA 1
ATOM 697 C C . ARG B 2 4 ? 28.912 23.141 32.487 1.00 31.41 4 ARG B C 1
ATOM 698 O O . ARG B 2 4 ? 29.225 23.268 33.642 1.00 27.85 4 ARG B O 1
ATOM 706 N N . TRP B 2 5 ? 27.671 22.861 32.111 1.00 29.25 5 TRP B N 1
ATOM 707 C CA . TRP B 2 5 ? 26.557 22.800 33.053 1.00 22.87 5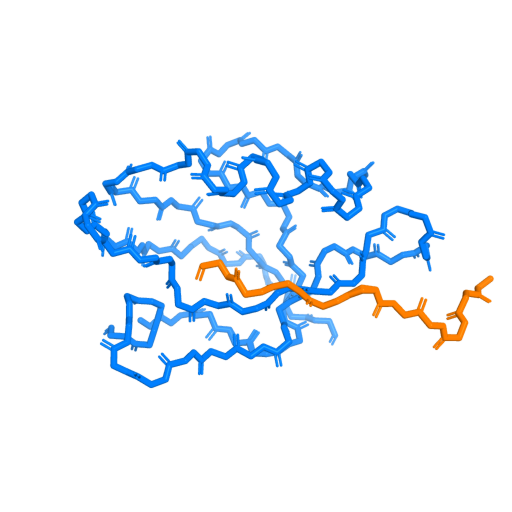 TRP B CA 1
ATOM 708 C C . TRP B 2 5 ? 25.909 21.425 33.051 1.00 23.51 5 TRP B C 1
ATOM 709 O O . TRP B 2 5 ? 25.691 20.835 31.991 1.00 23.39 5 TRP B O 1
ATOM 720 N N A GLN B 2 6 ? 25.568 20.946 34.242 0.47 20.86 6 GLN B N 1
ATOM 721 N N B GLN B 2 6 ? 25.595 20.888 34.222 0.53 21.09 6 GLN B N 1
ATOM 722 C CA A GLN B 2 6 ? 24.800 19.723 34.395 0.47 18.75 6 GLN B CA 1
ATOM 723 C CA B GLN B 2 6 ? 24.902 19.611 34.225 0.53 17.86 6 GLN B CA 1
ATOM 724 C C A GLN B 2 6 ? 23.476 19.867 33.642 0.47 17.95 6 GLN B C 1
ATOM 725 C C B GLN B 2 6 ? 23.504 19.829 33.670 0.53 18.04 6 GLN B C 1
ATOM 726 O O A GLN B 2 6 ? 22.956 20.974 33.517 0.47 19.08 6 GLN B O 1
ATOM 727 O O B GLN B 2 6 ? 22.965 20.934 33.717 0.53 18.54 6 GLN B O 1
ATOM 738 N N . ASP B 2 7 ? 22.93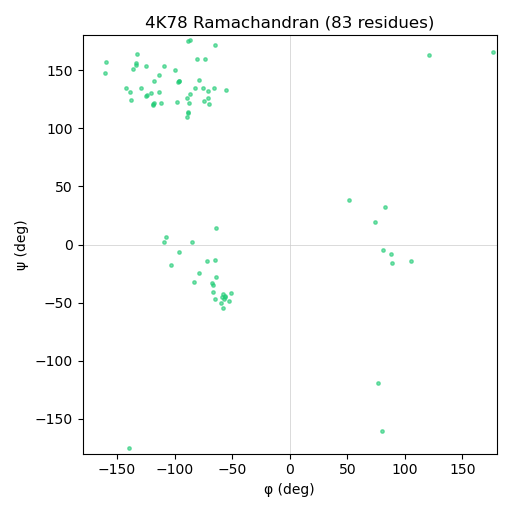8 18.762 33.136 1.00 20.81 7 ASP B N 1
ATOM 739 C CA . ASP B 2 7 ? 21.607 18.783 32.557 1.00 22.86 7 ASP B CA 1
ATOM 740 C C . ASP B 2 7 ? 20.882 17.541 33.048 1.00 20.46 7 ASP B C 1
ATOM 741 O O . ASP B 2 7 ? 21.340 16.422 32.818 1.00 21.69 7 ASP B O 1
ATOM 746 N N . THR B 2 8 ? 19.768 17.729 33.750 1.00 10.88 8 THR B N 1
ATOM 747 C CA . THR B 2 8 ? 19.119 16.614 34.433 1.00 12.36 8 THR B CA 1
ATOM 748 C C . THR B 2 8 ? 17.671 16.490 34.018 1.00 15.10 8 THR B C 1
ATOM 749 O O . THR B 2 8 ? 16.933 17.468 34.045 1.00 10.57 8 THR B O 1
ATOM 753 N N . ARG B 2 9 ? 17.279 15.289 33.607 1.00 8.57 9 ARG B N 1
ATOM 754 C CA . ARG B 2 9 ? 15.891 15.007 33.286 1.00 10.28 9 ARG B CA 1
ATOM 755 C C . ARG B 2 9 ? 15.086 14.689 34.543 1.00 13.84 9 ARG B C 1
ATOM 756 O O . ARG B 2 9 ? 15.529 13.913 35.403 1.00 16.79 9 ARG B O 1
ATOM 764 N N . LEU B 2 10 ? 13.904 15.290 34.649 1.00 10.17 10 LEU B N 1
ATOM 765 C CA . LEU B 2 10 ? 13.047 15.125 35.822 1.00 11.86 10 LEU B CA 1
ATOM 766 C C . LEU B 2 10 ? 11.661 14.638 35.439 1.00 16.26 10 LEU B C 1
ATOM 767 O O . LEU B 2 10 ? 11.282 14.641 34.258 1.00 13.90 10 LEU B O 1
#

Secondary structure (DSSP, 8-state):
---EEEEEE--TTS---EEEEEEGGGTEEEEEEEE-TTSTTT-----TTEEEEEETTEE-TT--HHHHHHHHHT--SEEEEEEEE-/--S---EEE-

Nearest PDB structures (foldseek):
  2v1w-assembly1_A  TM=9.189E-01  e=2.131E-06  Homo sapiens
  2uzc-assembly2_B  TM=9.214E-01  e=6.199E-06  Homo sapiens
  3pdv-assembly1_A  TM=8.573E-01  e=3.738E-06  Homo sapiens
  2v1w-assembly1_B  TM=8.811E-01  e=7.338E-06  Homo sapiens
  2pa1-assembly1_A  TM=8.597E-01  e=5.237E-06  Homo sapiens

GO terms:
  GO:0005515 protein binding (F, IPI)
  GO:0032991 protein-containing complex (C, IDA)
  GO:0010360 negative regulation of anion channel activity (P, IMP)
  GO:2000009 negative regulation of protein localization to cell surface (P, IMP)
  GO:0005765 lysosomal membrane (C, TAS)
  GO:0005886 plasma membrane (C, TAS)
  GO:0030660 Golgi-associated vesicle membrane (C, TAS)
  GO:0005794 Golgi apparatus (C, IDA)
  GO:0005737 cytoplasm (C, IDA)
  GO:0016020 membrane (C, IDA)
  GO:0030140 trans-Golgi network transport vesicle (C, IDA)
  GO:0000139 Golgi membrane (C, EXP)
  GO:0140313 molecular sequestering activity (F, IMP)
  GO:0042802 identical protein binding (F, IPI)
  GO:0044325 transmembrane transporter binding (F, IPI)

CATH classification: 2.30.42.10

InterPro domains:
  IPR001478 PDZ domain [PF00595] (290-367)
  IPR001478 PDZ domain [PS50106] (288-371)
  IPR001478 PDZ domain [SM00228] (297-371)
  IPR036034 PDZ superfamily [G3DSA:2.30.42.10] (284-370)
  IPR036034 PDZ superfamily [SSF50156] (276-373)
  IPR038879 Golgi-associated PDZ and coiled-coil motif-containing protein [PTHR16528] (25-451)

Radius of gyration: 12.19 Å; Cα contacts (8 Å, |Δi|>4): 234; chains: 2; bounding box: 32×33×23 Å

Organism: Homo sapiens (NCBI:txid9606)

Sequence (96 aa):
GPIRKVLLLKEDHEGLGISITGGKEHGVPILISAIHPGQPADRGGLHHVGDAILAVNGVNLRDDTKHKEAVTILSQQRGEIEFEVVYVANSRWQQDTRL

Foldseek 3Di:
DDWDKDKWFAAPVFAQQWDWDDAQVNPAATFTQDGHPPGGPNVDDDDGQKGFQAKPNHGRGHGGPVRCVVVRRPDHGIMITTIDHD/DDPDDDDDDD

Solvent-accessible surface area: 5380 Å² total